Protein AF-A0A8S2FV88-F1 (afdb_monomer_lite)

Radius of gyration: 25.7 Å; chains: 1; bounding box: 68×31×63 Å

Structure (mmCIF, N/CA/C/O backbone):
data_AF-A0A8S2FV88-F1
#
_entry.id   AF-A0A8S2FV88-F1
#
loop_
_atom_site.group_PDB
_atom_site.id
_atom_site.type_symbol
_atom_site.label_atom_id
_atom_site.label_alt_id
_atom_site.label_comp_id
_atom_site.label_asym_id
_atom_site.label_entity_id
_atom_site.label_seq_id
_atom_site.pdbx_PDB_ins_code
_atom_site.Cartn_x
_atom_site.Cartn_y
_atom_site.Cartn_z
_atom_site.occupancy
_atom_site.B_iso_or_equiv
_atom_site.auth_seq_id
_atom_site.auth_comp_id
_atom_site.auth_asym_id
_atom_site.auth_atom_id
_atom_site.pdbx_PDB_model_num
ATOM 1 N N . MET A 1 1 ? -24.817 3.480 25.390 1.00 84.50 1 MET A N 1
ATOM 2 C CA . MET A 1 1 ? -24.657 3.333 23.929 1.00 84.50 1 MET A CA 1
ATOM 3 C C . MET A 1 1 ? -23.250 3.784 23.583 1.00 84.50 1 MET A C 1
ATOM 5 O O . MET A 1 1 ? -22.798 4.742 24.200 1.00 84.50 1 MET A O 1
ATOM 9 N N . CYS A 1 2 ? -22.556 3.103 22.676 1.00 92.62 2 CYS A N 1
ATOM 10 C CA . CYS A 1 2 ? -21.300 3.594 22.101 1.00 92.62 2 CYS A CA 1
ATOM 11 C C . CYS A 1 2 ? -21.295 3.387 20.585 1.00 92.62 2 CYS A C 1
ATOM 13 O O . CYS A 1 2 ? -22.038 2.549 20.070 1.00 92.62 2 CYS A O 1
ATOM 15 N N . PHE A 1 3 ? -20.469 4.176 19.903 1.00 93.75 3 PHE A N 1
ATOM 16 C CA . PHE A 1 3 ? -20.265 4.118 18.463 1.00 93.75 3 PHE A CA 1
ATOM 17 C C . PHE A 1 3 ? -18.776 3.971 18.189 1.00 93.75 3 PHE A C 1
ATOM 19 O O . PHE A 1 3 ? -17.963 4.643 18.827 1.00 93.75 3 PHE A O 1
ATOM 26 N N . VAL A 1 4 ? -18.437 3.091 17.258 1.00 93.94 4 VAL A N 1
ATOM 27 C CA . VAL A 1 4 ? -17.065 2.863 16.811 1.00 93.94 4 VAL A CA 1
ATOM 28 C C . VAL A 1 4 ? -17.075 2.830 15.295 1.00 93.94 4 VAL A C 1
ATOM 30 O O . VAL A 1 4 ? -17.894 2.134 14.698 1.00 93.94 4 VAL A O 1
ATOM 33 N N . ASP A 1 5 ? -16.161 3.565 14.677 1.00 93.94 5 ASP A N 1
ATOM 34 C CA . ASP A 1 5 ? -15.933 3.454 13.244 1.00 93.94 5 ASP A CA 1
ATOM 35 C C . ASP A 1 5 ? -14.999 2.272 12.981 1.00 93.94 5 ASP A C 1
ATOM 37 O O . ASP A 1 5 ? -13.859 2.242 13.450 1.00 93.94 5 ASP A O 1
ATOM 41 N N . LEU A 1 6 ? -15.497 1.285 12.242 1.00 94.56 6 LEU A N 1
ATOM 42 C CA . LEU A 1 6 ? -14.707 0.168 11.753 1.00 94.56 6 LEU A CA 1
ATOM 43 C C . LEU A 1 6 ? -14.165 0.522 10.370 1.00 94.56 6 LEU A C 1
ATOM 45 O O . LEU A 1 6 ? -14.936 0.822 9.456 1.00 94.56 6 LEU A O 1
ATOM 49 N N . ALA A 1 7 ? -12.843 0.493 10.235 1.00 92.19 7 ALA A N 1
ATOM 50 C CA . ALA A 1 7 ? -12.142 0.772 8.991 1.00 92.19 7 ALA A CA 1
ATOM 51 C C . ALA A 1 7 ? -11.635 -0.519 8.353 1.00 92.19 7 ALA A C 1
ATOM 53 O O . ALA A 1 7 ? -11.036 -1.359 9.026 1.00 92.19 7 ALA A O 1
ATOM 54 N N . ASP A 1 8 ? -11.804 -0.634 7.043 1.00 90.06 8 ASP A N 1
ATOM 55 C CA . ASP A 1 8 ? -11.138 -1.638 6.226 1.00 90.06 8 ASP A CA 1
ATOM 56 C C . ASP A 1 8 ? -10.479 -0.986 5.001 1.00 90.06 8 ASP A C 1
ATOM 58 O O . ASP A 1 8 ? -10.329 0.235 4.909 1.00 90.06 8 ASP A O 1
ATOM 62 N N . PHE A 1 9 ? -10.038 -1.806 4.045 1.00 84.44 9 PHE A N 1
ATOM 63 C CA . PHE A 1 9 ? -9.470 -1.280 2.809 1.00 84.44 9 PHE A CA 1
ATOM 64 C C . PHE A 1 9 ? -10.494 -0.467 2.003 1.00 84.44 9 PHE A C 1
ATOM 66 O O . PHE A 1 9 ? -10.115 0.484 1.332 1.00 84.44 9 PHE A O 1
ATOM 73 N N . TYR A 1 10 ? -11.780 -0.796 2.022 1.00 86.81 10 TYR A N 1
ATOM 74 C CA . TYR A 1 10 ? -12.776 -0.168 1.154 1.00 86.81 10 TYR A CA 1
ATOM 75 C C . TYR A 1 10 ? -13.389 1.095 1.752 1.00 86.81 10 TYR A C 1
ATOM 77 O O . TYR A 1 10 ? -13.803 1.976 0.995 1.00 86.81 10 TYR A O 1
ATOM 85 N N . GLY A 1 11 ? -13.405 1.226 3.075 1.00 87.75 11 GLY A N 1
ATOM 86 C CA . GLY A 1 11 ? -13.838 2.444 3.732 1.00 87.75 11 GLY A CA 1
ATOM 87 C C . GLY A 1 11 ? -14.124 2.266 5.214 1.00 87.75 11 GLY A C 1
ATOM 88 O O . GLY A 1 11 ? -13.507 1.464 5.906 1.00 87.75 11 GLY A O 1
ATOM 89 N N . LEU A 1 12 ? -15.057 3.082 5.696 1.00 92.62 12 LEU A N 1
ATOM 90 C CA . LEU A 1 12 ? -15.486 3.122 7.089 1.00 92.62 12 LEU A CA 1
ATOM 91 C C . LEU A 1 12 ? -16.943 2.688 7.184 1.00 92.62 12 LEU A C 1
ATOM 93 O O . LEU A 1 12 ? -17.751 3.057 6.328 1.00 92.62 12 LEU A O 1
ATOM 97 N N . VAL A 1 13 ? -17.301 1.974 8.243 1.00 95.25 13 VAL A N 1
ATOM 98 C CA . VAL A 1 13 ? -18.688 1.696 8.627 1.00 95.25 13 VAL A CA 1
ATOM 99 C C . VAL A 1 13 ? -18.858 1.947 10.120 1.00 95.25 13 VAL A C 1
ATOM 101 O O . VAL A 1 13 ? -17.991 1.592 10.915 1.00 95.25 13 VAL A O 1
ATOM 104 N N . GLN A 1 14 ? -19.974 2.561 10.513 1.00 95.81 14 GLN A N 1
ATOM 105 C CA . GLN A 1 14 ? -20.275 2.731 11.932 1.00 95.81 14 GLN A CA 1
ATOM 106 C C . GLN A 1 14 ? -20.806 1.422 12.514 1.00 95.81 14 GLN A C 1
ATO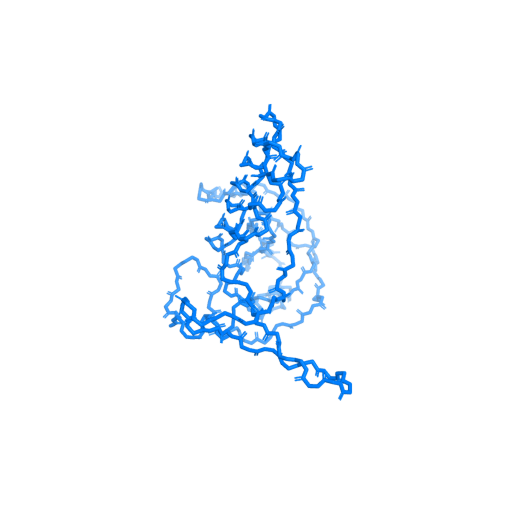M 108 O O . GLN A 1 14 ? -21.748 0.827 11.986 1.00 95.81 14 GLN A O 1
ATOM 113 N N . VAL A 1 15 ? -20.250 1.040 13.656 1.00 96.50 15 VAL A N 1
ATOM 114 C CA . VAL A 1 15 ? -20.746 -0.018 14.529 1.00 96.50 15 VAL A CA 1
ATOM 115 C C . VAL A 1 15 ? -21.365 0.632 15.766 1.00 96.50 15 VAL A C 1
ATOM 117 O O . VAL A 1 15 ? -20.714 1.407 16.468 1.00 96.50 15 VAL A O 1
ATOM 120 N N . ALA A 1 16 ? -22.632 0.329 16.031 1.00 95.50 16 ALA A N 1
ATOM 121 C CA . ALA A 1 16 ? -23.396 0.844 17.157 1.00 95.50 16 ALA A CA 1
ATOM 122 C C . ALA A 1 16 ? -23.645 -0.263 18.188 1.00 95.50 16 ALA A C 1
ATOM 124 O O . ALA A 1 16 ? -24.120 -1.348 17.856 1.00 95.50 16 ALA A O 1
ATOM 125 N N . VAL A 1 17 ? -23.383 0.029 19.463 1.00 94.19 17 VAL A N 1
ATOM 126 C CA . VAL A 1 17 ? -23.711 -0.870 20.578 1.00 94.19 17 VAL A CA 1
ATOM 127 C C . VAL A 1 17 ? -24.846 -0.271 21.399 1.00 94.19 17 VAL A C 1
ATOM 129 O O . VAL A 1 17 ? -24.690 0.778 22.041 1.00 94.19 17 VAL A O 1
ATOM 132 N N . VAL A 1 18 ? -25.996 -0.944 21.401 1.00 90.44 18 VAL A N 1
ATOM 133 C CA . VAL A 1 18 ? -27.255 -0.444 21.974 1.00 90.44 18 VAL A CA 1
ATOM 134 C C . VAL A 1 18 ? -27.734 -1.378 23.083 1.00 90.44 18 VAL A C 1
ATOM 136 O O . VAL A 1 18 ? -27.712 -2.589 22.925 1.00 90.44 18 VAL A O 1
ATOM 139 N N . ASN A 1 19 ? -28.165 -0.818 24.218 1.00 88.44 19 ASN A N 1
ATOM 140 C CA . ASN A 1 19 ? -28.787 -1.550 25.335 1.00 88.44 19 ASN A CA 1
ATOM 141 C C . ASN A 1 19 ? -27.990 -2.741 25.916 1.00 88.44 19 ASN A C 1
ATOM 143 O O . ASN A 1 19 ? -28.567 -3.591 26.584 1.00 88.44 19 ASN A O 1
ATOM 147 N N . GLN A 1 20 ? -26.665 -2.779 25.734 1.00 90.56 20 GLN A N 1
ATOM 148 C CA . GLN A 1 20 ? -25.786 -3.815 26.292 1.00 90.56 20 GLN A CA 1
ATOM 149 C C . GLN A 1 20 ? -24.613 -3.190 27.072 1.00 90.56 20 GLN A C 1
ATOM 151 O O . GLN A 1 20 ? -23.556 -2.933 26.493 1.00 90.56 20 GLN A O 1
ATOM 156 N N . PRO A 1 21 ? -24.764 -2.910 28.382 1.00 91.38 21 PRO A N 1
ATOM 157 C CA . PRO A 1 21 ? -23.764 -2.175 29.167 1.00 91.38 21 PRO A CA 1
ATOM 158 C C . PRO A 1 21 ? -22.377 -2.833 29.188 1.00 91.38 21 PRO A C 1
ATOM 160 O O . PRO A 1 21 ? -21.362 -2.143 29.097 1.00 91.38 21 PRO A O 1
ATOM 163 N N . GLU A 1 22 ? -22.321 -4.165 29.267 1.00 91.69 22 GLU A N 1
ATOM 164 C CA . GLU A 1 22 ? -21.053 -4.899 29.259 1.00 91.69 22 GLU A CA 1
ATOM 165 C C . GLU A 1 22 ? -20.335 -4.809 27.913 1.00 91.69 22 GLU A C 1
ATOM 167 O O . GLU A 1 22 ? -19.124 -4.581 27.873 1.00 91.69 22 GLU A O 1
ATOM 172 N N . LEU A 1 23 ? -21.078 -4.952 26.811 1.00 92.00 23 LEU A N 1
ATOM 173 C CA . LEU A 1 23 ? -20.523 -4.875 25.464 1.00 92.00 23 LEU A CA 1
ATOM 174 C C . LEU A 1 23 ? -20.046 -3.450 25.158 1.00 92.00 23 LEU A C 1
ATOM 176 O O . LEU A 1 23 ? -18.953 -3.273 24.628 1.00 92.00 23 LEU A O 1
ATOM 180 N N . VAL A 1 24 ? -20.806 -2.436 25.595 1.00 93.81 24 VAL A N 1
ATOM 181 C CA . VAL A 1 24 ? -20.404 -1.021 25.527 1.00 93.81 24 VAL A CA 1
ATOM 182 C C . VAL A 1 24 ? -19.068 -0.807 26.232 1.00 93.81 24 VAL A C 1
ATOM 184 O O . VAL A 1 24 ? -18.186 -0.155 25.676 1.00 93.81 24 VAL A O 1
ATOM 187 N N . LYS A 1 25 ? -18.900 -1.371 27.436 1.00 92.50 25 LYS A N 1
ATOM 188 C CA . LYS A 1 25 ? -17.659 -1.237 28.202 1.00 92.50 25 LYS A CA 1
ATOM 189 C C . LYS A 1 25 ? -16.489 -1.935 27.510 1.00 92.50 25 LYS A C 1
ATOM 191 O O . LYS A 1 25 ? -15.441 -1.319 27.392 1.00 92.50 25 LYS A O 1
ATOM 196 N N . LYS A 1 26 ? -16.659 -3.181 27.051 1.00 92.94 26 LYS A N 1
ATOM 197 C CA . LYS A 1 26 ? -15.581 -3.974 26.430 1.00 92.94 26 LYS A CA 1
ATOM 198 C C . LYS A 1 26 ? -15.164 -3.438 25.059 1.00 92.94 26 LYS A C 1
ATOM 200 O O . LYS A 1 26 ? -13.974 -3.300 24.802 1.00 92.94 26 LYS A O 1
ATOM 205 N N . PHE A 1 27 ? -16.129 -3.147 24.188 1.00 93.38 27 PHE A N 1
ATOM 206 C CA . PHE A 1 27 ? -15.867 -2.696 22.821 1.00 93.38 27 PHE A CA 1
ATOM 207 C C . PHE A 1 27 ? -15.451 -1.221 22.780 1.00 93.38 27 PHE A C 1
ATOM 209 O O . PHE A 1 27 ? -14.498 -0.861 22.098 1.00 93.38 27 PHE A O 1
ATOM 216 N N . GLY A 1 28 ? -16.106 -0.369 23.577 1.00 91.06 28 GLY A N 1
ATOM 217 C CA . GLY A 1 28 ? -15.785 1.058 23.655 1.00 91.06 28 GLY A CA 1
ATOM 218 C C . GLY A 1 28 ? -14.450 1.371 24.338 1.00 91.06 28 GLY A C 1
ATOM 219 O O . GLY A 1 28 ? -13.936 2.471 24.167 1.00 91.06 28 GLY A O 1
ATOM 220 N N . SER A 1 29 ? -13.875 0.431 25.100 1.00 91.25 29 SER A N 1
ATOM 221 C CA . SER A 1 29 ? -12.551 0.593 25.716 1.00 91.25 29 SER A CA 1
ATOM 222 C C . SER A 1 29 ? -11.394 0.119 24.837 1.00 91.25 29 SER A C 1
ATOM 224 O O . SER A 1 29 ? -10.245 0.187 25.277 1.00 91.25 29 SER A O 1
ATOM 226 N N . LEU A 1 30 ? -11.665 -0.428 23.647 1.00 92.38 30 LEU A N 1
ATOM 227 C CA . LEU A 1 30 ? -10.602 -0.910 22.773 1.00 92.38 30 LEU A CA 1
ATOM 228 C C . LEU A 1 30 ? -9.725 0.264 22.310 1.00 92.38 30 LEU A C 1
ATOM 230 O O . LEU A 1 30 ? -10.254 1.302 21.901 1.00 92.38 30 LEU A O 1
ATOM 234 N N . PRO A 1 31 ? -8.388 0.121 22.339 1.00 91.94 31 PRO A N 1
ATOM 235 C CA . PRO A 1 31 ? -7.499 1.105 21.742 1.00 91.94 31 PRO A CA 1
ATOM 236 C C . PRO A 1 31 ? -7.822 1.314 20.259 1.00 91.94 31 PRO A C 1
ATOM 238 O O . PRO A 1 31 ? -8.214 0.375 19.557 1.00 91.94 31 PRO A O 1
ATOM 241 N N . ARG A 1 32 ? -7.593 2.534 19.760 1.00 90.81 32 ARG A N 1
ATOM 242 C CA . ARG A 1 32 ? -7.629 2.819 18.316 1.00 90.81 32 ARG A CA 1
ATOM 243 C C . ARG A 1 32 ? -6.707 1.855 17.562 1.00 90.81 32 ARG A C 1
ATOM 245 O O . ARG A 1 32 ? -5.686 1.433 18.100 1.00 90.81 32 ARG A O 1
ATOM 252 N N . GLU A 1 33 ? -7.070 1.535 16.321 1.00 92.19 33 GLU A N 1
ATOM 253 C CA . GLU A 1 33 ? -6.349 0.594 15.445 1.00 92.19 33 GLU A CA 1
ATOM 254 C C . GLU A 1 33 ? -6.328 -0.875 15.912 1.00 92.19 33 GLU A C 1
ATOM 256 O O . GLU A 1 33 ? -5.593 -1.688 15.348 1.00 92.19 33 GLU A O 1
ATOM 261 N N . THR A 1 34 ? -7.142 -1.248 16.907 1.00 95.06 34 THR A N 1
ATOM 262 C CA . THR A 1 34 ? -7.325 -2.656 17.298 1.00 95.06 34 THR A CA 1
ATOM 263 C C . THR A 1 34 ? -7.996 -3.440 16.173 1.00 95.06 34 THR A C 1
ATOM 265 O O . THR A 1 34 ? -9.041 -3.035 15.666 1.00 95.06 34 THR A O 1
ATOM 268 N N . LEU A 1 35 ? -7.416 -4.586 15.803 1.00 95.75 35 LEU A N 1
ATOM 269 C CA . LEU A 1 35 ? -7.987 -5.458 14.785 1.00 95.75 35 LEU A CA 1
ATOM 270 C C . LEU A 1 35 ? -9.101 -6.301 15.404 1.00 95.75 35 LEU A C 1
ATOM 272 O O . LEU A 1 35 ? -8.855 -7.138 16.280 1.00 95.75 35 LEU A O 1
ATOM 276 N N . VAL A 1 36 ? -10.319 -6.081 14.922 1.00 96.88 36 VAL A N 1
ATOM 277 C CA . VAL A 1 36 ? -11.528 -6.744 15.405 1.00 96.88 36 VAL A CA 1
ATOM 278 C C . VAL A 1 36 ? -12.285 -7.398 14.262 1.00 96.88 36 VAL A C 1
ATOM 280 O O . VAL A 1 36 ? -12.323 -6.886 13.146 1.00 96.88 36 VAL A O 1
ATOM 283 N N . GLU A 1 37 ? -12.924 -8.513 14.577 1.00 97.19 37 GLU A N 1
ATOM 284 C CA . GLU A 1 37 ? -13.992 -9.106 13.784 1.00 97.19 37 GLU A CA 1
ATOM 285 C C . GLU A 1 37 ? -15.317 -8.790 14.482 1.00 97.19 37 GLU A C 1
ATOM 287 O O . GLU A 1 37 ? -15.426 -8.956 15.699 1.00 97.19 37 GLU A O 1
ATOM 292 N N . VAL A 1 38 ? -16.312 -8.307 13.740 1.00 96.56 38 VAL A N 1
ATOM 293 C CA . VAL A 1 38 ? -17.622 -7.932 14.287 1.00 96.56 38 VAL A CA 1
ATOM 294 C C . VAL A 1 38 ? -18.724 -8.724 13.598 1.00 96.56 38 VAL A C 1
ATOM 296 O O . VAL A 1 38 ? -18.720 -8.862 12.378 1.00 96.56 38 VAL A O 1
ATOM 299 N N . ASN A 1 39 ? -19.693 -9.192 14.379 1.00 96.88 39 ASN A N 1
ATOM 300 C CA . ASN A 1 39 ? -20.926 -9.791 13.888 1.00 96.88 39 ASN A CA 1
ATOM 301 C C . ASN A 1 39 ? -22.107 -8.966 14.392 1.00 96.88 39 ASN A C 1
ATOM 303 O O . ASN A 1 39 ? -22.162 -8.586 15.565 1.00 96.88 39 ASN A O 1
ATOM 307 N N . GLY A 1 40 ? -23.049 -8.674 13.505 1.00 96.00 40 GLY A N 1
ATOM 308 C CA . GLY A 1 40 ? -24.180 -7.822 13.831 1.00 96.00 40 GLY A CA 1
ATOM 309 C C . GLY A 1 40 ? -25.179 -7.689 12.695 1.00 96.00 40 GLY A C 1
ATOM 310 O O . GLY A 1 40 ? -24.994 -8.231 11.603 1.00 96.00 40 GLY A O 1
ATOM 311 N N . ILE A 1 41 ? -26.228 -6.915 12.955 1.00 96.94 41 ILE A N 1
ATOM 312 C CA . ILE A 1 41 ? -27.325 -6.679 12.017 1.00 96.94 41 ILE A CA 1
ATOM 313 C C . ILE A 1 41 ? -27.133 -5.322 11.343 1.00 96.94 41 ILE A C 1
ATOM 315 O O . ILE A 1 41 ? -26.945 -4.303 12.007 1.00 96.94 41 ILE A O 1
ATOM 319 N N . VAL A 1 42 ? -27.224 -5.293 10.014 1.00 97.50 42 VAL A N 1
ATOM 320 C CA . VAL A 1 42 ? -27.217 -4.040 9.251 1.00 97.50 42 VAL A CA 1
ATOM 321 C C . VAL A 1 42 ? -28.569 -3.346 9.400 1.00 97.50 42 VAL A C 1
ATOM 323 O O . VAL A 1 42 ? -29.611 -3.927 9.099 1.00 97.50 42 VAL A O 1
ATOM 326 N N . GLN A 1 43 ? -28.553 -2.082 9.816 1.00 96.12 43 GLN A N 1
ATOM 327 C CA . GLN A 1 43 ? -29.744 -1.257 9.989 1.00 96.12 43 GLN A CA 1
ATOM 328 C C . GLN A 1 43 ? -29.558 0.116 9.334 1.00 96.12 43 GLN A C 1
ATOM 330 O O . GLN A 1 43 ? -28.445 0.617 9.186 1.00 96.12 43 GLN A O 1
ATOM 335 N N . LEU A 1 44 ? -30.664 0.746 8.936 1.00 96.25 44 LEU A N 1
ATOM 336 C CA . LEU A 1 44 ? -30.667 2.152 8.539 1.00 96.25 44 LEU A CA 1
ATOM 337 C C . LEU A 1 44 ? -30.368 3.056 9.737 1.00 96.25 44 LEU A C 1
ATOM 339 O O . LEU A 1 44 ? -30.969 2.912 10.803 1.00 96.25 44 LEU A O 1
ATOM 343 N N . ARG A 1 45 ? -29.494 4.040 9.527 1.00 93.62 45 ARG A N 1
ATOM 344 C CA . ARG A 1 45 ? -29.235 5.083 10.521 1.00 93.62 45 ARG A CA 1
ATOM 345 C C . ARG A 1 45 ? -30.448 5.989 10.668 1.00 93.62 45 ARG A C 1
ATOM 347 O O . ARG A 1 45 ? -31.112 6.312 9.685 1.00 93.62 45 ARG A O 1
ATOM 354 N N . LYS A 1 46 ? -30.682 6.458 11.896 1.00 89.81 46 LYS A N 1
ATOM 355 C CA . LYS A 1 46 ? -31.678 7.507 12.167 1.00 89.81 46 LYS A CA 1
ATOM 356 C C . LYS A 1 46 ? -31.300 8.822 11.486 1.00 89.81 46 LYS A C 1
ATOM 358 O O . LYS A 1 46 ? -32.144 9.418 10.831 1.00 89.81 46 LYS A O 1
ATOM 363 N N . ASP A 1 47 ? -30.023 9.194 11.583 1.00 92.06 47 ASP A N 1
ATOM 364 C CA . ASP A 1 47 ? -29.440 10.366 10.930 1.00 92.06 47 ASP A CA 1
ATOM 365 C C . ASP A 1 47 ? -28.344 9.923 9.947 1.00 92.06 47 ASP A C 1
ATOM 367 O O . ASP A 1 47 ? -27.235 9.565 10.362 1.00 92.06 47 ASP A O 1
ATOM 371 N N . PRO A 1 48 ? -28.637 9.885 8.634 1.00 93.75 48 PRO A N 1
ATOM 372 C CA . PRO A 1 48 ? -27.654 9.525 7.622 1.00 93.75 48 PRO A CA 1
ATOM 373 C C . PRO A 1 48 ? -26.476 10.505 7.578 1.00 93.75 48 PRO A C 1
ATOM 375 O O . PRO A 1 48 ? -26.662 11.720 7.586 1.00 93.75 48 PRO A O 1
ATOM 378 N N . ASN A 1 49 ? -25.257 9.983 7.438 1.00 92.94 49 ASN A N 1
ATOM 379 C CA . ASN A 1 49 ? -24.055 10.792 7.246 1.00 92.94 49 ASN A CA 1
ATOM 380 C C . ASN A 1 49 ? -23.694 10.885 5.746 1.00 92.94 49 ASN A C 1
ATOM 382 O O . ASN A 1 49 ? -23.139 9.930 5.205 1.00 92.94 49 ASN A O 1
ATOM 386 N N . PRO A 1 50 ? -23.931 12.016 5.059 1.00 92.94 50 PRO A N 1
ATOM 387 C CA . PRO A 1 50 ? -23.648 12.143 3.628 1.00 92.94 50 PRO A CA 1
ATOM 388 C C . PRO A 1 50 ? -22.149 12.144 3.283 1.00 92.94 50 PRO A C 1
ATOM 390 O O . PRO A 1 50 ? -21.803 11.975 2.118 1.00 92.94 50 PRO A O 1
ATOM 393 N N . SER A 1 51 ? -21.255 12.322 4.263 1.00 88.94 51 SER A N 1
ATOM 394 C CA . SER A 1 51 ? -19.801 12.307 4.035 1.00 88.94 51 SER A CA 1
ATOM 395 C C . SER A 1 51 ? -19.206 10.900 3.903 1.00 88.94 51 SER A C 1
ATOM 397 O O . SER A 1 51 ? -18.068 10.760 3.459 1.00 88.94 51 SER A O 1
ATOM 399 N N . LEU A 1 52 ? -19.963 9.858 4.264 1.00 89.25 52 LEU A N 1
ATOM 400 C CA . LEU A 1 52 ? -19.530 8.464 4.202 1.00 89.25 52 LEU A CA 1
ATOM 401 C C . LEU A 1 52 ? -20.328 7.705 3.145 1.00 89.25 52 LEU A C 1
ATOM 403 O O . LEU A 1 52 ? -21.554 7.793 3.100 1.00 89.25 52 LEU A O 1
ATOM 407 N N . ALA A 1 53 ? -19.649 6.871 2.355 1.00 90.62 53 ALA A N 1
ATOM 408 C CA . ALA A 1 53 ? -20.310 5.994 1.387 1.00 90.62 53 ALA A CA 1
ATOM 409 C C . ALA A 1 53 ? -21.301 5.026 2.065 1.00 90.62 53 ALA A C 1
ATOM 411 O O . ALA A 1 53 ? -22.403 4.802 1.569 1.00 90.62 53 ALA A O 1
ATOM 412 N N . SER A 1 54 ? -20.938 4.514 3.244 1.00 94.06 54 SER A N 1
ATOM 413 C CA . SER A 1 54 ? -21.782 3.675 4.105 1.00 94.06 54 SER A CA 1
ATOM 414 C C . SER A 1 54 ? -22.768 4.479 4.958 1.00 94.06 54 SER A C 1
ATOM 416 O O . SER A 1 54 ? -23.526 3.906 5.731 1.00 94.06 54 SER A O 1
ATOM 418 N N . GLY A 1 55 ? -22.797 5.808 4.848 1.00 94.19 55 GLY A N 1
ATOM 419 C CA . GLY A 1 55 ? -23.377 6.675 5.867 1.00 94.19 55 GLY A CA 1
ATOM 420 C C . GLY A 1 55 ? -24.891 6.584 6.058 1.00 94.19 55 GLY A C 1
ATOM 421 O O . GLY A 1 55 ? -25.393 7.147 7.027 1.00 94.19 55 GLY A O 1
ATOM 422 N N . LYS A 1 56 ? -25.609 5.865 5.188 1.00 96.56 56 LYS A N 1
ATOM 423 C CA . LYS A 1 56 ? -27.043 5.554 5.333 1.00 96.56 56 LYS A CA 1
ATOM 424 C C . LYS A 1 56 ? -27.318 4.375 6.271 1.00 96.56 56 LYS A C 1
ATOM 426 O O . LYS A 1 56 ? -28.445 4.234 6.739 1.00 96.56 56 LYS A O 1
ATOM 431 N N . VAL A 1 57 ? -26.321 3.532 6.521 1.00 96.62 57 VAL A N 1
ATOM 432 C CA . VAL A 1 57 ? -26.450 2.301 7.302 1.00 96.62 57 VAL A CA 1
ATOM 433 C C . VAL A 1 57 ? -25.429 2.257 8.433 1.00 96.62 57 VAL A C 1
ATOM 435 O O . VAL A 1 57 ? -24.417 2.956 8.418 1.00 96.62 57 VAL A O 1
ATOM 438 N N . GLU A 1 58 ? -25.718 1.441 9.431 1.00 96.38 58 GLU A N 1
ATOM 439 C CA . GLU A 1 58 ? -24.822 1.094 10.527 1.00 96.38 58 GLU A CA 1
ATOM 440 C C . GLU A 1 58 ? -24.993 -0.384 10.882 1.00 96.38 58 GLU A C 1
ATOM 442 O O . GLU A 1 58 ? -25.977 -1.017 10.491 1.00 96.38 58 GLU A O 1
ATOM 447 N N . ILE A 1 59 ? -24.027 -0.938 11.607 1.00 96.81 59 ILE A N 1
ATOM 448 C CA . ILE A 1 59 ? -24.088 -2.306 12.122 1.00 96.81 59 ILE A CA 1
ATOM 449 C C . ILE A 1 59 ? -24.440 -2.231 13.604 1.00 96.81 59 ILE A C 1
ATOM 451 O O . ILE A 1 59 ? -23.678 -1.667 14.388 1.00 96.81 59 ILE A O 1
ATOM 455 N N . VAL A 1 60 ? -25.569 -2.809 14.004 1.00 96.44 60 VAL A N 1
ATOM 456 C CA . VAL A 1 60 ? -25.885 -3.030 15.419 1.00 96.44 60 VAL A CA 1
ATOM 457 C C . VAL A 1 60 ? -25.123 -4.267 15.876 1.00 96.44 60 VAL A C 1
ATOM 459 O O . VAL A 1 60 ? -25.321 -5.349 15.330 1.00 96.44 60 VAL A O 1
ATOM 462 N N . LEU A 1 61 ? -24.213 -4.089 16.832 1.00 96.88 61 LEU A N 1
ATOM 463 C CA . LEU A 1 61 ? -23.280 -5.133 17.248 1.00 96.88 61 LEU A CA 1
ATOM 464 C C . LEU A 1 61 ? -23.980 -6.223 18.071 1.00 96.88 61 LEU A C 1
ATOM 466 O O . LEU A 1 61 ? -24.532 -5.924 19.131 1.00 96.88 61 LEU A O 1
ATOM 470 N N . ASP A 1 62 ? -23.868 -7.477 17.626 1.00 94.75 62 ASP A N 1
ATOM 471 C CA . ASP A 1 62 ? -24.309 -8.653 18.385 1.00 94.75 62 ASP A CA 1
ATOM 472 C C . ASP A 1 62 ? -23.151 -9.224 19.211 1.00 94.75 62 ASP A C 1
ATOM 474 O O . ASP A 1 62 ? -23.266 -9.435 20.418 1.00 94.75 62 ASP A O 1
ATOM 478 N N . ASN A 1 63 ? -22.008 -9.463 18.561 1.00 94.75 63 ASN A N 1
ATOM 479 C CA . ASN A 1 63 ? -20.774 -9.907 19.202 1.00 94.75 63 ASN A CA 1
ATOM 480 C C . ASN A 1 63 ? -19.542 -9.451 18.408 1.00 94.75 63 ASN A C 1
ATOM 482 O O . ASN A 1 63 ? -19.637 -9.048 17.251 1.00 94.75 63 ASN A O 1
ATOM 486 N N . PHE A 1 64 ? -18.373 -9.512 19.041 1.00 96.62 64 PHE A N 1
ATOM 487 C CA . PHE A 1 64 ? -17.100 -9.225 18.389 1.00 96.62 64 PHE A CA 1
ATOM 488 C C . PHE A 1 64 ? -15.994 -10.121 18.942 1.00 96.62 64 PHE A C 1
ATOM 490 O O . PHE A 1 64 ? -16.056 -10.564 20.091 1.00 96.62 64 PHE A O 1
ATOM 497 N N . THR A 1 65 ? -14.955 -10.316 18.139 1.00 97.12 65 THR A N 1
ATOM 498 C CA . THR A 1 65 ? -13.717 -10.989 18.530 1.00 97.12 65 THR A CA 1
ATOM 499 C C . THR A 1 65 ? -12.543 -10.049 18.303 1.00 97.12 65 THR A C 1
ATOM 501 O O . THR A 1 65 ? -12.430 -9.415 17.255 1.00 97.12 65 THR A O 1
ATOM 504 N N . VAL A 1 66 ? -11.648 -9.946 19.286 1.00 96.94 66 VAL A N 1
ATOM 505 C CA . VAL A 1 66 ? -10.376 -9.236 19.108 1.00 96.94 66 VAL A CA 1
ATOM 506 C C . VAL A 1 66 ? -9.395 -10.198 18.454 1.00 96.94 66 VAL A C 1
ATOM 508 O O . VAL A 1 66 ? -8.963 -11.159 19.084 1.00 96.94 66 VAL A O 1
ATOM 511 N N . VAL A 1 67 ? -9.048 -9.932 17.196 1.00 97.19 67 VAL A N 1
ATOM 512 C CA . VAL A 1 67 ? -8.078 -10.738 16.440 1.00 97.19 67 VAL A CA 1
ATOM 513 C C . VAL A 1 67 ? -6.658 -10.367 16.859 1.00 97.19 67 VAL A C 1
ATOM 515 O O . VAL A 1 67 ? -5.811 -11.232 17.055 1.00 97.19 67 VAL A O 1
ATOM 518 N N . SER A 1 68 ? -6.399 -9.068 17.029 1.00 95.88 68 SER A N 1
ATOM 519 C CA . SER A 1 68 ? -5.127 -8.566 17.544 1.00 95.88 68 SER A CA 1
ATOM 520 C C . SER A 1 68 ? -5.338 -7.262 18.298 1.00 95.88 68 SER A C 1
ATOM 522 O O . SER A 1 68 ? -5.838 -6.284 17.740 1.00 95.88 68 SER A O 1
ATOM 524 N N . ALA A 1 69 ? -4.898 -7.230 19.555 1.00 92.88 69 ALA A N 1
ATOM 525 C CA . ALA A 1 69 ? -4.868 -6.006 20.344 1.00 92.88 69 ALA A CA 1
ATOM 526 C C . ALA A 1 69 ? -3.863 -5.009 19.746 1.00 92.88 69 ALA A C 1
ATOM 528 O O . ALA A 1 69 ? -2.771 -5.404 19.330 1.00 92.88 69 ALA A O 1
ATOM 529 N N . SER A 1 70 ? -4.220 -3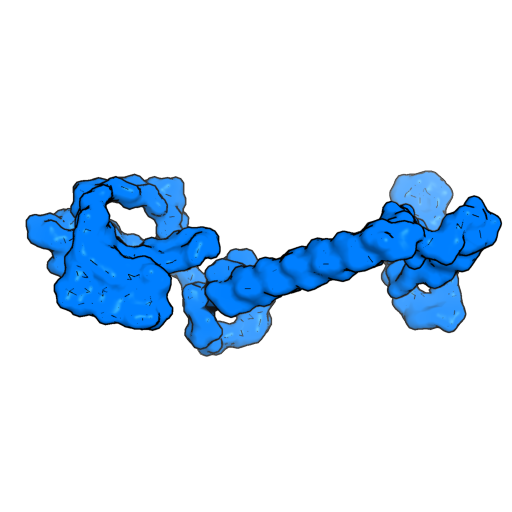.723 19.716 1.00 91.25 70 SER A N 1
ATOM 530 C CA . SER A 1 70 ? -3.289 -2.659 19.335 1.00 91.25 70 SER A CA 1
ATOM 531 C C . SER A 1 70 ? -2.710 -1.978 20.570 1.00 91.25 70 SER A C 1
ATOM 533 O O . SER A 1 70 ? -3.418 -1.710 21.542 1.00 91.25 70 SER A O 1
ATOM 535 N N . ALA A 1 71 ? -1.421 -1.645 20.510 1.00 89.38 71 ALA A N 1
ATOM 536 C CA . ALA A 1 71 ? -0.847 -0.644 21.398 1.00 89.38 71 ALA A CA 1
ATOM 537 C C . ALA A 1 71 ? -1.399 0.750 21.047 1.00 89.38 71 ALA A C 1
ATOM 539 O O . ALA A 1 71 ? -2.027 0.947 20.001 1.00 89.38 71 ALA A O 1
ATOM 540 N N . LEU A 1 72 ? -1.147 1.733 21.912 1.00 87.56 72 LEU A N 1
ATOM 541 C CA . LEU A 1 72 ? -1.500 3.118 21.620 1.00 87.56 72 LEU A CA 1
ATOM 542 C C . LEU A 1 72 ? -0.771 3.575 20.348 1.00 87.56 72 LEU A C 1
ATOM 544 O O . LEU A 1 72 ? 0.457 3.509 20.271 1.00 87.56 72 LEU A O 1
ATOM 548 N N . SER A 1 73 ? -1.536 4.001 19.343 1.00 86.31 73 SER A N 1
ATOM 549 C CA . SER A 1 73 ? -0.967 4.389 18.055 1.00 86.31 73 SER A CA 1
ATOM 550 C C . SER A 1 73 ? -0.116 5.663 18.196 1.00 86.31 73 SER A C 1
ATOM 552 O O . SER A 1 73 ? -0.603 6.645 18.759 1.00 86.31 73 SER A O 1
ATOM 554 N N . PRO A 1 74 ? 1.123 5.691 17.666 1.00 88.56 74 PRO A N 1
ATOM 555 C CA . PRO A 1 74 ? 2.000 6.865 17.715 1.00 88.56 74 PRO A CA 1
ATOM 556 C C . PRO A 1 74 ? 1.545 8.001 16.787 1.00 88.56 74 PRO A C 1
ATOM 558 O O . PRO A 1 74 ? 2.033 9.121 16.906 1.00 88.56 74 PRO A O 1
ATOM 561 N N . ILE A 1 75 ? 0.638 7.716 15.848 1.00 91.19 75 ILE A N 1
ATOM 562 C CA . ILE A 1 75 ? 0.023 8.698 14.949 1.00 91.19 75 ILE A CA 1
ATOM 563 C C . ILE A 1 75 ? -1.482 8.445 14.842 1.00 91.19 75 ILE A C 1
ATOM 565 O O . ILE A 1 75 ? -1.947 7.314 14.998 1.00 91.19 75 ILE A O 1
ATOM 569 N N . VAL A 1 76 ? -2.252 9.482 14.527 1.00 90.00 76 VAL A N 1
ATOM 570 C CA . VAL A 1 76 ? -3.683 9.348 14.238 1.00 90.00 76 VAL A CA 1
ATOM 571 C C . VAL A 1 76 ? -3.877 8.965 12.767 1.00 90.00 76 VAL A C 1
ATOM 573 O O . VAL A 1 76 ? -3.356 9.630 11.871 1.00 90.00 76 VAL A O 1
ATOM 576 N N . VAL A 1 77 ? -4.632 7.894 12.502 1.00 90.31 77 VAL A N 1
ATOM 577 C CA . VAL A 1 77 ? -4.904 7.393 11.142 1.00 90.31 77 VAL A CA 1
ATOM 578 C C . VAL A 1 77 ? -6.101 8.131 10.533 1.00 90.31 77 VAL A C 1
ATOM 580 O O . VAL A 1 77 ? -7.156 7.574 10.258 1.00 90.31 77 VAL A O 1
ATOM 583 N N . GLU A 1 78 ? -5.935 9.431 10.318 1.00 89.81 78 GLU A N 1
ATOM 584 C CA . GLU A 1 78 ? -6.945 10.299 9.709 1.00 89.81 78 GLU A CA 1
ATOM 585 C C . GLU A 1 78 ? -6.292 11.205 8.656 1.00 89.81 78 GLU A C 1
ATOM 587 O O . GLU A 1 78 ? -5.085 11.451 8.679 1.00 89.81 78 GLU A O 1
ATOM 592 N N . ASN A 1 79 ? -7.072 11.716 7.697 1.00 86.44 79 ASN A N 1
ATOM 593 C CA . ASN A 1 79 ? -6.527 12.553 6.617 1.00 86.44 79 ASN A CA 1
ATOM 594 C C . ASN A 1 79 ? -5.862 13.834 7.135 1.00 86.44 79 ASN A C 1
ATOM 596 O O . ASN A 1 79 ? -4.802 14.224 6.646 1.00 86.44 79 ASN A O 1
ATOM 600 N N . LYS A 1 80 ? -6.485 14.478 8.125 1.00 87.81 80 LYS A N 1
ATOM 601 C CA . LYS A 1 80 ? -5.902 15.612 8.837 1.00 87.81 80 LYS A CA 1
ATOM 602 C C . LYS A 1 80 ? -5.182 15.058 10.060 1.00 87.81 80 LYS A C 1
ATOM 604 O O . LYS A 1 80 ? -5.821 14.508 10.945 1.00 87.81 80 LYS A O 1
ATOM 609 N N . THR A 1 81 ? -3.863 15.190 10.080 1.00 87.75 81 THR A N 1
ATOM 610 C CA . THR A 1 81 ? -3.008 14.745 11.183 1.00 87.75 81 THR A CA 1
ATOM 611 C C . THR A 1 81 ? -2.041 15.865 11.537 1.00 87.75 81 THR A C 1
ATOM 613 O O . THR A 1 81 ? -1.517 16.536 10.650 1.00 87.75 81 THR A O 1
ATOM 616 N N . ASP A 1 82 ? -1.808 16.052 12.828 1.00 89.94 82 ASP A N 1
ATOM 617 C CA . ASP A 1 82 ? -0.810 16.953 13.409 1.00 89.94 82 ASP A CA 1
ATOM 618 C C . ASP A 1 82 ? 0.576 16.292 13.539 1.00 89.94 82 ASP A C 1
ATOM 620 O O . ASP A 1 82 ? 1.578 16.978 13.731 1.00 89.94 82 ASP A O 1
ATOM 624 N N . ALA A 1 83 ? 0.647 14.964 13.385 1.00 91.44 83 ALA A N 1
ATOM 625 C CA . ALA A 1 83 ? 1.899 14.213 13.387 1.00 91.44 83 ALA A CA 1
ATOM 626 C C . ALA A 1 83 ? 2.941 14.773 12.397 1.00 91.44 83 ALA A C 1
ATOM 628 O O . ALA A 1 83 ? 2.713 14.853 11.181 1.00 91.44 83 ALA A O 1
ATOM 629 N N . LEU A 1 84 ? 4.130 15.076 12.928 1.00 95.38 84 LEU A N 1
ATOM 630 C CA . LEU A 1 84 ? 5.290 15.521 12.157 1.00 95.38 84 LEU A CA 1
ATOM 631 C C . LEU A 1 84 ? 5.663 14.498 11.076 1.00 95.38 84 LEU A C 1
ATOM 633 O O . LEU A 1 84 ? 5.505 13.289 11.250 1.00 95.38 84 LEU A O 1
ATOM 637 N N . GLU A 1 85 ? 6.196 14.981 9.954 1.00 94.56 85 GLU A N 1
ATOM 638 C CA . GLU A 1 85 ? 6.596 14.124 8.834 1.00 94.56 85 GLU A CA 1
ATOM 639 C C . GLU A 1 85 ? 7.594 13.036 9.239 1.00 94.56 85 GLU A C 1
ATOM 641 O O . GLU A 1 85 ? 7.413 11.885 8.858 1.00 94.56 85 GLU A O 1
ATOM 646 N N . GLU A 1 86 ? 8.581 13.358 10.076 1.00 96.88 86 GLU A N 1
ATOM 647 C CA . GLU A 1 86 ? 9.558 12.379 10.562 1.00 96.88 86 GLU A CA 1
ATOM 648 C C . GLU A 1 86 ? 8.884 11.197 11.280 1.00 96.88 86 GLU A C 1
ATOM 650 O O . GLU A 1 86 ? 9.205 10.036 11.022 1.00 96.88 86 GLU A O 1
ATOM 655 N N . VAL A 1 87 ? 7.898 11.477 12.139 1.00 95.94 87 VAL A N 1
ATOM 656 C CA . VAL A 1 87 ? 7.146 10.445 12.868 1.00 95.94 87 VAL A CA 1
ATOM 657 C C . VAL A 1 87 ? 6.314 9.613 11.893 1.00 95.94 87 VAL A C 1
ATOM 659 O O . VAL A 1 87 ? 6.290 8.384 11.988 1.00 95.94 87 VAL A O 1
ATOM 662 N N . ARG A 1 88 ? 5.688 10.262 10.904 1.00 95.50 88 ARG A N 1
ATOM 663 C CA . ARG A 1 88 ? 4.927 9.579 9.848 1.00 95.50 88 ARG A CA 1
ATOM 664 C C . ARG A 1 88 ? 5.811 8.678 8.988 1.00 95.50 88 ARG A C 1
ATOM 666 O O . ARG A 1 88 ? 5.376 7.592 8.625 1.00 95.50 88 ARG A O 1
ATOM 673 N N . LEU A 1 89 ? 7.041 9.084 8.681 1.00 96.25 89 LEU A N 1
ATOM 674 C CA . LEU A 1 89 ? 7.996 8.265 7.929 1.00 96.25 89 LEU A CA 1
ATOM 675 C C . LEU A 1 89 ? 8.543 7.106 8.771 1.00 96.25 89 LEU A C 1
ATOM 677 O O . LEU A 1 89 ? 8.651 5.988 8.270 1.00 96.25 89 LEU A O 1
ATOM 681 N N . ARG A 1 90 ? 8.809 7.329 10.063 1.00 96.94 90 ARG A N 1
ATOM 682 C CA . ARG A 1 90 ? 9.218 6.269 10.997 1.00 96.94 90 ARG A CA 1
ATOM 683 C C . ARG A 1 90 ? 8.131 5.205 11.164 1.00 96.94 90 ARG A C 1
ATOM 685 O O . ARG A 1 90 ? 8.425 4.014 11.179 1.00 96.94 90 ARG A O 1
ATOM 692 N N . HIS A 1 91 ? 6.872 5.632 11.224 1.00 95.38 91 HIS A N 1
ATOM 693 C CA . HIS A 1 91 ? 5.700 4.762 11.328 1.00 95.38 91 HIS A CA 1
ATOM 694 C C . 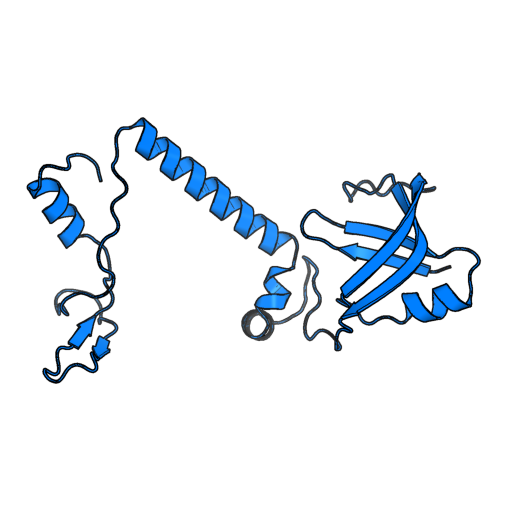HIS A 1 91 ? 4.927 4.676 10.010 1.00 95.38 91 HIS A C 1
ATOM 696 O O . HIS A 1 91 ? 3.693 4.650 9.997 1.00 95.38 91 HIS A O 1
ATOM 702 N N . ARG A 1 92 ? 5.644 4.606 8.879 1.00 95.56 92 ARG A N 1
ATOM 703 C CA . ARG A 1 92 ? 5.030 4.679 7.545 1.00 95.56 92 ARG A CA 1
ATOM 704 C C . ARG A 1 92 ? 3.967 3.611 7.308 1.00 95.56 92 ARG A C 1
ATOM 706 O O . ARG A 1 92 ? 2.991 3.879 6.622 1.00 95.56 92 ARG A O 1
ATOM 713 N N . TYR A 1 93 ? 4.106 2.436 7.912 1.00 93.81 93 TYR A N 1
ATOM 714 C CA . TYR A 1 93 ? 3.104 1.370 7.841 1.00 93.81 93 TYR A CA 1
ATOM 715 C C . TYR A 1 93 ? 1.734 1.777 8.420 1.00 93.81 93 TYR A C 1
ATOM 717 O O . TYR A 1 93 ? 0.713 1.321 7.910 1.00 93.81 93 TYR A O 1
ATOM 725 N N . LEU A 1 94 ? 1.689 2.653 9.433 1.00 93.00 94 LEU A N 1
ATOM 726 C CA . LEU A 1 94 ? 0.446 3.257 9.934 1.00 93.00 94 LEU A CA 1
ATOM 727 C C . LEU A 1 94 ? 0.023 4.437 9.067 1.00 93.00 94 LEU A C 1
ATOM 729 O O . LEU A 1 94 ? -1.151 4.577 8.745 1.00 93.00 94 LEU A O 1
ATOM 733 N N . ASP A 1 95 ? 0.977 5.265 8.641 1.00 94.44 95 ASP A N 1
ATOM 734 C CA . ASP A 1 95 ? 0.679 6.454 7.841 1.00 94.44 95 ASP A CA 1
ATOM 735 C C . ASP A 1 95 ? 0.027 6.091 6.499 1.00 94.44 95 ASP A C 1
ATOM 737 O O . ASP A 1 95 ? -0.864 6.793 6.021 1.00 94.44 95 ASP A O 1
ATOM 741 N N . LEU A 1 96 ? 0.427 4.952 5.925 1.00 94.12 96 LEU A N 1
ATOM 742 C CA . LEU A 1 96 ? -0.156 4.381 4.715 1.00 94.12 96 LEU A CA 1
ATOM 743 C C . LEU A 1 96 ? -1.609 3.928 4.891 1.00 94.12 96 LEU A C 1
ATOM 745 O O . LEU A 1 96 ? -2.290 3.776 3.884 1.00 94.12 96 LEU A O 1
ATOM 749 N N . ARG A 1 97 ? -2.112 3.724 6.115 1.00 92.50 97 ARG A N 1
ATOM 750 C CA . ARG A 1 97 ? -3.525 3.378 6.356 1.00 92.50 97 ARG A CA 1
ATOM 751 C C . ARG A 1 97 ? -4.467 4.570 6.193 1.00 92.50 97 ARG A C 1
ATOM 753 O O . ARG A 1 97 ? -5.666 4.371 6.034 1.00 92.50 97 ARG A O 1
ATOM 760 N N . ARG A 1 98 ? -3.949 5.804 6.200 1.00 91.75 98 ARG A N 1
ATOM 761 C CA . ARG A 1 98 ? -4.776 7.002 6.012 1.00 91.75 98 ARG A CA 1
ATOM 762 C C . ARG A 1 98 ? -5.468 6.970 4.641 1.00 91.75 98 ARG A C 1
ATOM 764 O O . ARG A 1 98 ? -4.795 6.657 3.652 1.00 91.75 98 ARG A O 1
ATOM 771 N N . PRO A 1 99 ? -6.747 7.381 4.537 1.00 89.88 99 PRO A N 1
ATOM 772 C CA . PRO A 1 99 ? -7.492 7.327 3.276 1.00 89.88 99 PRO A CA 1
ATOM 773 C C . PRO A 1 99 ? -6.775 8.020 2.106 1.00 89.88 99 PRO A C 1
ATOM 775 O O . PRO A 1 99 ? -6.581 7.424 1.056 1.00 89.88 99 PRO A O 1
ATOM 778 N N . SER A 1 100 ? -6.247 9.226 2.324 1.00 91.50 100 SER A N 1
ATOM 779 C CA . SER A 1 100 ? -5.475 9.986 1.326 1.00 91.50 100 SER A CA 1
ATOM 780 C C . SER A 1 100 ? -4.232 9.255 0.807 1.00 91.50 100 SER A C 1
ATOM 782 O O . SER A 1 100 ? -3.896 9.369 -0.372 1.00 91.50 100 SER A O 1
ATOM 784 N N . MET A 1 101 ? -3.547 8.485 1.657 1.00 93.56 101 MET A N 1
ATOM 785 C CA . MET A 1 101 ? -2.388 7.689 1.248 1.00 93.56 101 MET A CA 1
ATOM 786 C C . MET A 1 101 ? -2.813 6.462 0.437 1.00 93.56 101 MET A C 1
ATOM 788 O O . MET A 1 101 ? -2.184 6.156 -0.579 1.00 93.56 101 MET A O 1
ATOM 792 N N . GLN A 1 102 ? -3.893 5.793 0.847 1.00 93.06 102 GLN A N 1
ATOM 793 C CA . GLN A 1 102 ? -4.494 4.683 0.103 1.00 93.06 102 GLN A CA 1
ATOM 794 C C . GLN A 1 102 ? -4.972 5.132 -1.284 1.00 93.06 102 GLN A C 1
ATOM 796 O O . GLN A 1 102 ? -4.662 4.479 -2.283 1.00 93.06 102 GLN A O 1
ATOM 801 N N . ASP A 1 103 ? -5.646 6.279 -1.363 1.00 92.31 103 ASP A N 1
ATOM 802 C CA . ASP A 1 103 ? -6.111 6.871 -2.617 1.00 92.31 103 ASP A CA 1
ATOM 803 C C . ASP A 1 103 ? -4.939 7.202 -3.544 1.00 92.31 103 ASP A C 1
ATOM 805 O O . ASP A 1 103 ? -4.975 6.872 -4.730 1.00 92.31 103 ASP A O 1
ATOM 809 N N . MET A 1 104 ? -3.855 7.766 -3.002 1.00 95.31 104 MET A N 1
ATOM 810 C CA . MET A 1 104 ? -2.639 8.059 -3.764 1.00 95.31 104 MET A CA 1
ATOM 811 C C . MET A 1 104 ? -2.001 6.786 -4.342 1.00 95.31 104 MET A C 1
ATOM 813 O O . MET A 1 104 ? -1.593 6.766 -5.507 1.00 95.31 104 MET A O 1
ATOM 817 N N . LEU A 1 105 ? -1.929 5.703 -3.559 1.00 95.56 105 LEU A N 1
ATOM 818 C CA . LEU A 1 105 ? -1.392 4.420 -4.024 1.00 95.56 105 LEU A CA 1
ATOM 819 C C . LEU A 1 105 ? -2.269 3.793 -5.113 1.00 95.56 105 LEU A C 1
ATOM 821 O O . LEU A 1 105 ? -1.742 3.340 -6.132 1.00 95.56 105 LEU A O 1
ATOM 825 N N . ARG A 1 106 ? -3.597 3.815 -4.946 1.00 94.00 106 ARG A N 1
ATOM 826 C CA . ARG A 1 106 ? -4.542 3.336 -5.969 1.00 94.00 106 ARG A CA 1
ATOM 827 C C . ARG A 1 106 ? -4.441 4.150 -7.242 1.00 94.00 106 ARG A C 1
ATOM 829 O O . ARG A 1 106 ? -4.406 3.581 -8.332 1.00 94.00 106 ARG A O 1
ATOM 836 N N . PHE A 1 107 ? -4.363 5.470 -7.107 1.00 96.88 107 PHE A N 1
ATOM 837 C CA . PHE A 1 107 ? -4.204 6.371 -8.233 1.00 96.88 107 PHE A CA 1
ATOM 838 C C . PHE A 1 107 ? -2.911 6.066 -8.990 1.00 96.88 107 PHE A C 1
ATOM 840 O O . PHE A 1 107 ? -2.951 5.853 -10.200 1.00 96.88 107 PHE A O 1
ATOM 847 N N . ARG A 1 108 ? -1.780 5.929 -8.285 1.00 97.75 108 ARG A N 1
ATOM 848 C CA . ARG A 1 108 ? -0.501 5.526 -8.889 1.00 97.75 108 ARG A CA 1
ATOM 849 C C . ARG A 1 108 ? -0.615 4.187 -9.620 1.00 97.75 108 ARG A C 1
ATOM 851 O O . ARG A 1 108 ? -0.185 4.094 -10.767 1.00 97.75 108 ARG A O 1
ATOM 858 N N . ALA A 1 109 ? -1.198 3.167 -8.991 1.00 98.12 109 ALA A N 1
ATOM 859 C CA . ALA A 1 109 ? -1.358 1.844 -9.593 1.00 98.12 109 ALA A CA 1
ATOM 860 C C . ALA A 1 109 ? -2.219 1.889 -10.868 1.00 98.12 109 ALA A C 1
ATOM 862 O O . ALA A 1 109 ? -1.838 1.325 -11.896 1.00 98.12 109 ALA A O 1
ATOM 863 N N . LYS A 1 110 ? -3.343 2.616 -10.830 1.00 98.12 110 LYS A N 1
ATOM 864 C CA . LYS A 1 110 ? -4.228 2.804 -11.986 1.00 98.12 110 LYS A CA 1
ATOM 865 C C . LYS A 1 110 ? -3.523 3.551 -13.115 1.00 98.12 110 LYS A C 1
ATOM 867 O O . LYS A 1 110 ? -3.598 3.113 -14.258 1.00 98.12 110 LYS A O 1
ATOM 872 N N . THR A 1 111 ? -2.800 4.622 -12.800 1.00 98.50 111 THR A N 1
ATOM 873 C CA . THR A 1 111 ? -2.023 5.392 -13.779 1.00 98.50 111 THR A CA 1
ATOM 874 C C . THR A 1 111 ? -0.977 4.522 -14.470 1.00 98.50 111 THR A C 1
ATOM 876 O O . THR A 1 111 ? -0.924 4.498 -15.696 1.00 98.50 111 THR A O 1
ATOM 879 N N . LEU A 1 112 ? -0.202 3.735 -13.714 1.00 98.31 112 LEU A N 1
ATOM 880 C CA . LEU A 1 112 ? 0.774 2.804 -14.293 1.00 98.31 112 LEU A CA 1
ATOM 881 C C . LEU A 1 112 ? 0.104 1.744 -15.177 1.00 98.31 112 LEU A C 1
ATOM 883 O O . LEU A 1 112 ? 0.606 1.444 -16.256 1.00 98.31 112 LEU A O 1
ATOM 887 N N . SER A 1 113 ? -1.044 1.204 -14.758 1.00 98.50 113 SER A N 1
ATOM 888 C CA . SER A 1 113 ? -1.809 0.252 -15.570 1.00 98.50 113 SER A CA 1
ATOM 889 C C . SER A 1 113 ? -2.276 0.865 -16.894 1.00 98.50 113 SER A C 1
ATOM 891 O O . SER A 1 113 ? -2.172 0.220 -17.934 1.00 98.50 113 SER A O 1
ATOM 893 N N . VAL A 1 114 ? -2.751 2.115 -16.876 1.00 98.6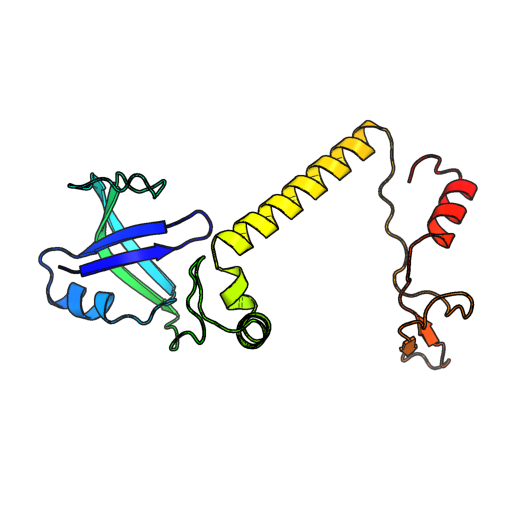2 114 VAL A N 1
ATOM 894 C CA . VAL A 1 114 ? -3.180 2.832 -18.086 1.00 98.62 114 VAL A CA 1
ATOM 895 C C . VAL A 1 114 ? -2.001 3.087 -19.024 1.00 98.62 114 VAL A C 1
ATOM 897 O O . VAL A 1 114 ? -2.125 2.827 -20.217 1.00 98.62 114 VAL A O 1
ATOM 900 N N . ILE A 1 115 ? -0.856 3.537 -18.498 1.00 98.50 115 ILE A N 1
ATOM 901 C CA . ILE A 1 115 ? 0.357 3.766 -19.297 1.00 98.50 115 ILE A CA 1
ATOM 902 C C . ILE A 1 115 ? 0.805 2.469 -19.977 1.00 98.50 115 ILE A C 1
ATOM 904 O O . ILE A 1 115 ? 1.026 2.469 -21.185 1.00 98.50 115 ILE A O 1
ATOM 908 N N . ARG A 1 116 ? 0.879 1.357 -19.233 1.00 98.25 116 ARG A N 1
ATOM 909 C CA . ARG A 1 116 ? 1.265 0.055 -19.800 1.00 98.25 116 ARG A CA 1
ATOM 910 C C . ARG A 1 116 ? 0.325 -0.387 -20.914 1.00 98.25 116 ARG A C 1
ATOM 912 O O . ARG A 1 116 ? 0.792 -0.662 -22.00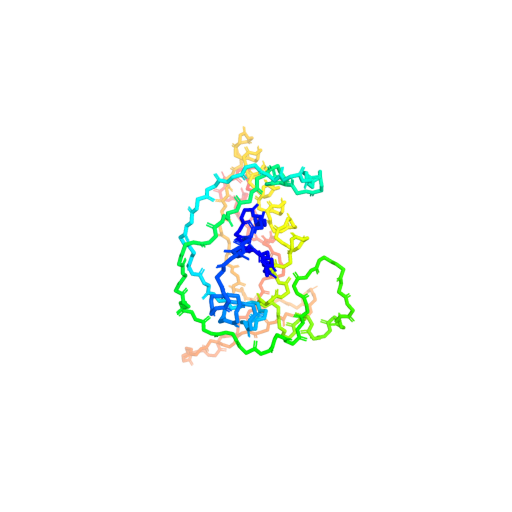9 1.00 98.25 116 ARG A O 1
ATOM 919 N N . LYS A 1 117 ? -0.993 -0.353 -20.682 1.00 98.44 117 LYS A N 1
ATOM 920 C CA . LYS A 1 117 ? -2.001 -0.702 -21.702 1.00 98.44 117 LYS A CA 1
ATOM 921 C C . LYS A 1 117 ? -1.912 0.182 -22.946 1.00 98.44 117 LYS A C 1
ATOM 923 O O . LYS A 1 117 ? -2.122 -0.278 -24.066 1.00 98.44 117 LYS A O 1
ATOM 928 N N . PHE A 1 118 ? -1.613 1.466 -22.763 1.00 98.62 118 PHE A N 1
ATOM 929 C CA . PHE A 1 118 ? -1.410 2.379 -23.879 1.00 98.62 118 PHE A CA 1
ATOM 930 C C . PHE A 1 118 ? -0.168 1.992 -24.692 1.00 98.62 118 PHE A C 1
ATOM 932 O O . PHE A 1 118 ? -0.256 1.880 -25.910 1.00 98.62 118 PHE A O 1
ATOM 939 N N . LEU A 1 119 ? 0.967 1.739 -24.042 1.00 98.50 119 LEU A N 1
ATOM 940 C CA . LEU A 1 119 ? 2.205 1.337 -24.715 1.00 98.50 119 LEU A CA 1
ATOM 941 C C . LEU A 1 119 ? 2.053 -0.024 -25.414 1.00 98.50 119 LEU A C 1
ATOM 943 O O . LEU A 1 119 ? 2.387 -0.146 -26.591 1.00 98.50 119 LEU A O 1
ATOM 947 N N . GLU A 1 120 ? 1.452 -1.002 -24.740 1.00 97.75 120 GLU A N 1
ATOM 948 C CA . GLU A 1 120 ? 1.144 -2.329 -25.281 1.00 97.75 120 GLU A CA 1
ATOM 949 C C . GLU A 1 120 ? 0.252 -2.243 -26.529 1.00 97.75 120 GLU A C 1
ATOM 951 O O . GLU A 1 120 ? 0.590 -2.799 -27.572 1.00 97.75 120 GLU A O 1
ATOM 956 N N . SER A 1 121 ? -0.836 -1.462 -26.484 1.00 98.25 121 SER A N 1
ATOM 957 C CA . SER A 1 121 ? -1.706 -1.262 -27.660 1.00 98.25 121 SER A CA 1
ATOM 958 C C . SER A 1 121 ? -1.017 -0.519 -28.813 1.00 98.25 121 SER A C 1
ATOM 960 O O . SER A 1 121 ? -1.463 -0.591 -29.956 1.00 98.25 121 SER A O 1
ATOM 962 N N . ASN A 1 122 ? 0.105 0.150 -28.535 1.00 98.06 122 ASN A N 1
ATOM 963 C CA . ASN A 1 122 ? 0.986 0.768 -29.521 1.00 98.06 122 ASN A CA 1
ATOM 964 C C . ASN A 1 122 ? 2.214 -0.103 -29.856 1.00 98.06 122 ASN A C 1
ATOM 966 O O . ASN A 1 122 ? 3.187 0.407 -30.419 1.00 98.06 122 ASN A O 1
ATOM 970 N N . ASN A 1 123 ? 2.165 -1.408 -29.574 1.00 97.25 123 ASN A N 1
ATOM 971 C CA . ASN A 1 123 ? 3.207 -2.391 -29.886 1.00 97.25 123 ASN A CA 1
ATOM 972 C C . ASN A 1 123 ? 4.577 -2.088 -29.250 1.00 97.25 123 ASN A C 1
ATOM 974 O O . ASN A 1 123 ? 5.610 -2.384 -29.851 1.00 97.25 123 ASN A O 1
ATOM 978 N N . PHE A 1 124 ? 4.605 -1.462 -28.071 1.00 98.38 124 PHE A N 1
ATOM 979 C CA . PHE A 1 124 ? 5.815 -1.410 -27.246 1.00 98.38 124 PHE A CA 1
ATOM 980 C C . PHE A 1 124 ? 5.983 -2.720 -26.477 1.00 98.38 124 PHE A C 1
ATOM 982 O O . PHE A 1 124 ? 5.010 -3.271 -25.963 1.00 98.38 124 PHE A O 1
ATOM 989 N N . LEU A 1 125 ? 7.224 -3.194 -26.383 1.00 97.31 125 LEU A N 1
ATOM 990 C CA . LEU A 1 125 ? 7.595 -4.378 -25.621 1.00 97.31 125 LEU A CA 1
ATOM 991 C C . LEU A 1 125 ? 8.164 -3.961 -24.257 1.00 97.31 125 LEU A C 1
ATOM 993 O O . LEU A 1 125 ? 9.232 -3.359 -24.197 1.00 97.31 125 LEU A O 1
ATOM 997 N N . GLU A 1 126 ? 7.485 -4.309 -23.162 1.00 96.75 126 GLU A N 1
ATOM 998 C CA . GLU A 1 126 ? 8.018 -4.112 -21.805 1.00 96.75 126 GLU A CA 1
ATOM 999 C C . GLU A 1 126 ? 9.162 -5.116 -21.566 1.00 96.75 126 GLU A C 1
ATOM 1001 O O . GLU A 1 126 ? 8.946 -6.327 -21.560 1.00 96.75 126 GLU A O 1
ATOM 1006 N N . VAL A 1 127 ? 10.393 -4.616 -21.410 1.00 96.12 127 VAL A N 1
ATOM 1007 C CA . VAL A 1 127 ? 11.595 -5.433 -21.161 1.00 96.12 127 VAL A CA 1
ATOM 1008 C C . VAL A 1 127 ? 12.239 -5.012 -19.843 1.00 96.12 127 VAL A C 1
ATOM 1010 O O . VAL A 1 127 ? 12.545 -3.846 -19.619 1.00 96.12 127 VAL A O 1
ATOM 1013 N N . GLU A 1 128 ? 12.495 -5.958 -18.949 1.00 96.44 128 GLU A N 1
ATOM 1014 C CA . GLU A 1 128 ? 13.240 -5.651 -17.730 1.00 96.44 128 GLU A CA 1
ATOM 1015 C C . GLU A 1 128 ? 14.742 -5.568 -18.025 1.00 96.44 128 GLU A C 1
ATOM 1017 O O . GLU A 1 128 ? 15.328 -6.463 -18.637 1.00 96.44 128 GLU A O 1
ATOM 1022 N N . THR A 1 129 ? 15.382 -4.484 -17.585 1.00 95.50 129 THR A N 1
ATOM 1023 C CA . THR A 1 129 ? 16.829 -4.283 -17.738 1.00 95.50 129 THR A CA 1
ATOM 1024 C C . THR A 1 129 ? 17.551 -4.457 -16.401 1.00 95.50 129 THR A C 1
ATOM 1026 O O . THR A 1 129 ? 16.988 -4.084 -15.368 1.00 95.50 129 THR A O 1
ATOM 1029 N N . PRO A 1 130 ? 18.809 -4.937 -16.386 1.00 94.12 130 PRO A N 1
ATOM 1030 C CA . PRO A 1 130 ? 19.573 -5.112 -15.153 1.00 94.12 130 PRO A CA 1
ATOM 1031 C C . PRO A 1 130 ? 19.672 -3.837 -14.303 1.00 94.12 130 PRO A C 1
ATOM 1033 O O . PRO A 1 130 ? 19.983 -2.759 -14.808 1.00 94.12 130 PRO A O 1
ATOM 1036 N N . ILE A 1 131 ? 19.455 -3.981 -12.992 1.00 93.44 131 ILE A N 1
ATOM 1037 C CA . ILE A 1 131 ? 19.614 -2.894 -12.010 1.00 93.44 131 ILE A CA 1
ATOM 1038 C C . ILE A 1 131 ? 21.085 -2.736 -11.598 1.00 93.44 131 ILE A C 1
ATOM 1040 O O . ILE A 1 131 ? 21.536 -1.618 -11.358 1.00 93.44 131 ILE A O 1
ATOM 1044 N N . LEU A 1 132 ? 21.833 -3.841 -11.526 1.00 91.62 132 LEU A N 1
ATOM 1045 C CA . LEU A 1 132 ? 23.265 -3.842 -11.232 1.00 91.62 132 LEU A CA 1
ATOM 1046 C C . LEU A 1 132 ? 24.057 -3.770 -12.536 1.00 91.62 132 LEU A C 1
ATOM 1048 O O . LEU A 1 132 ? 23.994 -4.680 -13.361 1.00 91.62 132 LEU A O 1
ATOM 1052 N N . VAL A 1 133 ? 24.805 -2.684 -12.709 1.00 89.69 133 VAL A N 1
ATOM 1053 C CA . VAL A 1 133 ? 25.578 -2.392 -13.920 1.00 89.69 133 VAL A CA 1
ATOM 1054 C C . VAL A 1 133 ? 27.040 -2.132 -13.591 1.00 89.69 133 VAL A C 1
ATOM 1056 O O . VAL A 1 133 ? 27.408 -1.911 -12.435 1.00 89.69 133 VAL A O 1
ATOM 1059 N N . ARG A 1 134 ? 27.893 -2.132 -14.619 1.00 86.56 134 ARG A N 1
ATOM 1060 C CA . ARG A 1 134 ? 29.280 -1.687 -14.464 1.00 86.56 134 ARG A CA 1
ATOM 1061 C C . ARG A 1 134 ? 29.297 -0.202 -14.054 1.00 86.56 134 ARG A C 1
ATOM 1063 O O . ARG A 1 134 ? 28.581 0.587 -14.674 1.00 86.56 134 ARG A O 1
ATOM 1070 N N . PRO A 1 135 ? 30.107 0.201 -13.059 1.00 83.81 135 PRO A N 1
ATOM 1071 C CA . PRO A 1 135 ? 30.229 1.601 -12.671 1.00 83.81 135 PRO A CA 1
ATOM 1072 C C . PRO A 1 135 ? 30.711 2.467 -13.843 1.00 83.81 135 PRO A C 1
ATOM 1074 O O . PRO A 1 135 ? 31.653 2.093 -14.542 1.00 83.81 135 PRO A O 1
ATOM 1077 N N . SER A 1 136 ? 30.087 3.630 -14.033 1.00 76.75 136 SER A N 1
ATOM 1078 C CA . SER A 1 136 ? 30.531 4.673 -14.967 1.00 76.75 136 SER A CA 1
ATOM 1079 C C . SER A 1 136 ? 30.843 5.958 -14.197 1.00 76.75 136 SER A C 1
ATOM 1081 O O . SER A 1 136 ? 30.222 6.225 -13.168 1.00 76.75 136 SER A O 1
ATOM 1083 N N . ILE A 1 137 ? 31.813 6.733 -14.690 1.00 69.56 137 ILE A N 1
ATOM 1084 C CA . ILE A 1 137 ? 32.311 7.974 -14.066 1.00 69.56 137 ILE A CA 1
ATOM 1085 C C . ILE A 1 137 ? 31.723 9.223 -14.754 1.00 69.56 137 ILE A C 1
ATOM 1087 O O . ILE A 1 137 ? 31.808 10.319 -14.218 1.00 69.56 137 ILE A O 1
ATOM 1091 N N . GLU A 1 138 ? 31.085 9.081 -15.921 1.00 68.75 138 GLU A N 1
ATOM 1092 C CA . GLU A 1 138 ? 30.605 10.227 -16.719 1.00 68.75 138 GLU A CA 1
ATOM 1093 C C . GLU A 1 138 ? 29.342 10.908 -16.160 1.00 68.75 138 GLU A C 1
ATOM 1095 O O . GLU A 1 138 ? 28.980 11.995 -16.605 1.00 68.75 138 GLU A O 1
ATOM 1100 N N . GLY A 1 139 ? 28.659 10.281 -15.199 1.00 71.19 139 GLY A N 1
ATOM 1101 C CA . GLY A 1 139 ? 27.393 10.759 -14.642 1.00 71.19 139 GLY A CA 1
ATOM 1102 C C . GLY A 1 139 ? 27.483 11.222 -13.188 1.00 71.19 139 GLY A C 1
ATOM 1103 O O . GLY A 1 139 ? 28.549 11.523 -12.655 1.00 71.19 139 GLY A O 1
ATOM 1104 N N . ALA A 1 140 ? 26.328 11.251 -12.515 1.00 79.38 140 ALA A N 1
ATOM 1105 C CA . ALA A 1 140 ? 26.281 11.474 -11.071 1.00 79.38 140 ALA A CA 1
ATOM 1106 C C . ALA A 1 140 ? 27.024 10.352 -10.320 1.00 79.38 140 ALA A C 1
ATOM 1108 O O . ALA A 1 140 ? 27.235 9.266 -10.864 1.00 79.38 140 ALA A O 1
ATOM 1109 N N . ALA A 1 141 ? 27.390 10.586 -9.059 1.00 83.31 141 ALA A N 1
ATOM 1110 C CA . ALA A 1 141 ? 28.068 9.573 -8.253 1.00 83.31 141 ALA A CA 1
ATOM 1111 C C . ALA A 1 141 ? 27.215 8.284 -8.159 1.00 83.31 141 ALA A C 1
ATOM 1113 O O . ALA A 1 141 ? 26.061 8.351 -7.721 1.00 83.31 141 ALA A O 1
ATOM 1114 N N . PRO A 1 142 ? 27.734 7.116 -8.583 1.00 83.94 142 PRO A N 1
ATOM 1115 C CA . PRO A 1 142 ? 26.979 5.872 -8.528 1.00 83.94 142 PRO A CA 1
ATOM 1116 C C . PRO A 1 142 ? 26.897 5.327 -7.097 1.00 83.94 142 PRO A C 1
ATOM 1118 O O . PRO A 1 142 ? 27.868 5.376 -6.342 1.00 83.94 142 PRO A O 1
ATOM 1121 N N . TYR A 1 143 ? 25.762 4.717 -6.751 1.00 89.19 143 TYR A N 1
ATOM 1122 C CA . TYR A 1 143 ? 25.666 3.865 -5.565 1.00 89.19 143 TYR A CA 1
ATOM 1123 C C . TYR A 1 143 ? 26.358 2.536 -5.852 1.00 89.19 143 TYR A C 1
ATOM 1125 O O . TYR A 1 143 ? 25.876 1.762 -6.681 1.00 89.19 143 TYR A O 1
ATOM 1133 N N . LEU A 1 144 ? 27.489 2.295 -5.189 1.00 89.75 144 LEU A N 1
ATOM 1134 C CA . LEU A 1 144 ? 28.286 1.086 -5.368 1.00 89.75 144 LEU A CA 1
ATOM 1135 C C . LEU A 1 144 ? 27.723 -0.079 -4.550 1.00 89.75 144 LEU A C 1
ATOM 1137 O O . LEU A 1 144 ? 27.333 0.087 -3.396 1.00 89.75 144 LEU A O 1
ATOM 1141 N N . VAL A 1 145 ? 27.727 -1.261 -5.158 1.00 89.00 145 VAL A N 1
ATOM 1142 C CA . VAL A 1 145 ? 27.334 -2.533 -4.550 1.00 89.00 145 VAL A CA 1
ATOM 1143 C C . VAL A 1 145 ? 28.518 -3.488 -4.671 1.00 89.00 145 VAL A C 1
ATOM 1145 O O . VAL A 1 145 ? 29.007 -3.746 -5.772 1.00 89.00 145 VAL A O 1
ATOM 1148 N N . GLU A 1 146 ? 29.004 -3.994 -3.541 1.00 85.44 146 GLU A N 1
ATOM 1149 C CA . GLU A 1 146 ? 30.086 -4.979 -3.518 1.00 85.44 146 GLU A CA 1
ATOM 1150 C C . GLU A 1 146 ? 29.519 -6.385 -3.727 1.00 85.44 146 GLU A C 1
ATOM 1152 O O . GLU A 1 146 ? 28.585 -6.796 -3.036 1.00 85.44 146 GLU A O 1
ATOM 1157 N N . ALA A 1 147 ? 30.073 -7.130 -4.686 1.00 79.81 147 ALA A N 1
ATOM 1158 C CA . ALA A 1 147 ? 29.737 -8.535 -4.860 1.00 79.81 147 ALA A CA 1
ATOM 1159 C C . ALA A 1 147 ? 30.618 -9.408 -3.961 1.00 79.81 147 ALA A C 1
ATOM 1161 O O . ALA A 1 147 ? 31.837 -9.262 -3.938 1.00 79.81 147 ALA A O 1
ATOM 1162 N N . GLY A 1 148 ? 30.000 -10.356 -3.253 1.00 72.25 148 GLY A N 1
ATOM 1163 C CA . GLY A 1 148 ? 30.694 -11.321 -2.392 1.00 72.25 148 GLY A CA 1
ATOM 1164 C C . GLY A 1 148 ? 31.401 -12.462 -3.138 1.00 72.25 148 GLY A C 1
ATOM 1165 O O . GLY A 1 148 ? 31.663 -13.496 -2.533 1.00 72.25 148 GLY A O 1
ATOM 1166 N N . VAL A 1 149 ? 31.657 -12.321 -4.442 1.00 67.06 149 VAL A N 1
ATOM 1167 C CA . VAL A 1 149 ? 32.332 -13.340 -5.264 1.00 67.06 149 VAL A CA 1
ATOM 1168 C C . VAL A 1 149 ? 33.846 -13.099 -5.216 1.00 67.06 149 VAL A C 1
ATOM 1170 O O . VAL A 1 149 ? 34.283 -11.957 -5.101 1.00 67.06 149 VAL A O 1
ATOM 1173 N N . GLU A 1 150 ? 34.651 -14.166 -5.289 1.00 60.16 150 GLU A N 1
ATOM 1174 C CA . GLU A 1 150 ? 36.116 -14.155 -5.083 1.00 60.16 150 GLU A CA 1
ATOM 1175 C C . GLU A 1 150 ? 36.879 -13.107 -5.918 1.00 60.16 150 GLU A C 1
ATOM 1177 O O . GLU A 1 150 ? 37.927 -12.615 -5.494 1.00 60.16 150 GLU A O 1
ATOM 1182 N N . ASN A 1 151 ? 36.318 -12.685 -7.053 1.00 59.56 151 ASN A N 1
ATOM 1183 C CA . ASN A 1 151 ? 36.776 -11.518 -7.793 1.00 59.56 151 ASN A CA 1
ATOM 1184 C C . ASN A 1 151 ? 35.965 -10.301 -7.349 1.00 59.56 151 ASN A C 1
ATOM 1186 O O . ASN A 1 151 ? 34.782 -10.223 -7.665 1.00 59.56 151 ASN A O 1
ATOM 1190 N N . LYS A 1 152 ? 36.616 -9.369 -6.635 1.00 59.22 152 LYS A N 1
ATOM 1191 C CA . LYS A 1 152 ? 36.097 -8.093 -6.090 1.00 59.22 152 LYS A CA 1
ATOM 1192 C C . LYS A 1 152 ? 35.543 -7.140 -7.163 1.00 59.22 152 LYS A C 1
ATOM 1194 O O . LYS A 1 152 ? 35.988 -5.998 -7.298 1.00 59.22 152 LYS A O 1
ATOM 1199 N N . GLU A 1 153 ? 34.594 -7.600 -7.958 1.00 70.31 153 GLU A N 1
ATOM 1200 C CA . GLU A 1 153 ? 33.897 -6.792 -8.935 1.00 70.31 153 GLU A CA 1
ATOM 1201 C C . GLU A 1 153 ? 32.888 -5.912 -8.201 1.00 70.31 153 GLU A C 1
ATOM 1203 O O . GLU A 1 153 ? 32.069 -6.365 -7.397 1.00 70.31 153 GLU A O 1
ATOM 1208 N N . ARG A 1 154 ? 32.995 -4.607 -8.449 1.00 81.38 154 ARG A N 1
ATOM 1209 C CA . ARG A 1 154 ? 32.068 -3.609 -7.926 1.00 81.38 154 ARG A CA 1
ATOM 1210 C C . ARG A 1 154 ? 30.996 -3.360 -8.968 1.00 81.38 154 ARG A C 1
ATOM 1212 O O . ARG A 1 154 ? 31.310 -3.038 -10.114 1.00 81.38 154 ARG A O 1
ATOM 1219 N N . PHE A 1 155 ? 29.747 -3.454 -8.543 1.00 89.19 155 PHE A N 1
ATOM 1220 C CA . PHE A 1 155 ? 28.590 -3.056 -9.328 1.00 89.19 155 PHE A CA 1
ATOM 1221 C C . PHE A 1 155 ? 28.137 -1.660 -8.908 1.00 89.19 155 PHE A C 1
ATOM 1223 O O . PHE A 1 155 ? 28.531 -1.141 -7.864 1.00 89.19 155 PHE A O 1
ATOM 1230 N N . ALA A 1 156 ? 27.297 -1.052 -9.730 1.00 90.69 156 ALA A N 1
ATOM 1231 C CA . ALA A 1 156 ? 26.594 0.178 -9.422 1.00 90.69 156 ALA A CA 1
ATOM 1232 C C . ALA A 1 156 ? 25.097 0.010 -9.686 1.00 90.69 156 ALA A C 1
ATOM 1234 O O . ALA A 1 156 ? 24.710 -0.745 -10.580 1.00 90.69 156 ALA A O 1
ATOM 1235 N N . LEU A 1 157 ? 24.257 0.741 -8.953 1.00 92.06 157 LEU A N 1
ATOM 1236 C CA . LEU A 1 157 ? 22.851 0.892 -9.328 1.00 92.06 157 LEU A CA 1
ATOM 1237 C C . LEU A 1 157 ? 22.746 1.705 -10.623 1.00 92.06 157 LEU A C 1
ATOM 1239 O O . LEU A 1 157 ? 23.312 2.797 -10.731 1.00 92.06 157 LEU A O 1
ATOM 1243 N N . ALA A 1 158 ? 22.004 1.181 -11.596 1.00 90.88 158 ALA A N 1
ATOM 1244 C CA . ALA A 1 158 ? 21.720 1.879 -12.839 1.00 90.88 158 ALA A CA 1
ATOM 1245 C C . ALA A 1 158 ? 20.981 3.197 -12.558 1.00 90.88 158 ALA A C 1
ATOM 1247 O O . ALA A 1 158 ? 19.931 3.213 -11.919 1.00 90.88 158 ALA A O 1
ATOM 1248 N N . GLN A 1 159 ? 21.511 4.310 -13.070 1.00 89.94 159 GLN A N 1
ATOM 1249 C CA . GLN A 1 159 ? 20.849 5.619 -12.975 1.00 89.94 159 GLN A CA 1
ATOM 1250 C C . GLN A 1 159 ? 19.663 5.728 -13.937 1.00 89.94 159 GLN A C 1
ATOM 1252 O O . GLN A 1 159 ? 18.665 6.382 -13.650 1.00 89.94 159 GLN A O 1
ATOM 1257 N N . SER A 1 160 ? 19.784 5.091 -15.100 1.00 90.19 160 SER A N 1
ATOM 1258 C CA . SER A 1 160 ? 18.732 4.957 -16.102 1.00 90.19 160 SER A CA 1
ATOM 1259 C C . SER A 1 160 ? 19.044 3.755 -17.002 1.00 90.19 160 SER A C 1
ATOM 1261 O O . SER A 1 160 ? 20.209 3.357 -17.104 1.00 90.19 160 SER A O 1
ATOM 1263 N N . PRO A 1 161 ? 18.052 3.196 -17.714 1.00 92.38 161 PRO A N 1
ATOM 1264 C CA . PRO A 1 161 ? 18.278 2.102 -18.655 1.00 92.38 161 PRO A CA 1
ATOM 1265 C C . PRO A 1 161 ? 18.836 2.584 -20.008 1.00 92.38 161 PRO A C 1
ATOM 1267 O O . PRO A 1 161 ? 18.695 1.878 -20.998 1.00 92.38 161 PRO A O 1
ATOM 1270 N N . GLN A 1 162 ? 19.432 3.782 -20.100 1.00 91.25 162 GLN A N 1
ATOM 1271 C CA . GLN A 1 162 ? 19.773 4.435 -21.373 1.00 91.25 162 GLN A CA 1
ATOM 1272 C C . GLN A 1 162 ? 20.616 3.555 -22.311 1.00 91.25 162 GLN A C 1
ATOM 1274 O O . GLN A 1 162 ? 20.282 3.425 -23.489 1.00 91.25 162 GLN A O 1
ATOM 1279 N N . LEU A 1 163 ? 21.679 2.928 -21.796 1.00 90.94 163 LEU A N 1
ATOM 1280 C CA . LEU A 1 163 ? 22.531 2.042 -22.594 1.00 90.94 163 LEU A CA 1
ATOM 1281 C C . LEU A 1 163 ? 21.764 0.794 -23.053 1.00 90.94 163 LEU A C 1
ATOM 1283 O O . LEU A 1 163 ? 21.812 0.436 -24.227 1.00 90.94 163 LEU A O 1
ATOM 1287 N N . TYR A 1 164 ? 21.001 0.165 -22.156 1.00 94.31 164 TYR A N 1
ATOM 1288 C CA . TYR A 1 164 ? 20.195 -1.008 -22.498 1.00 94.31 164 TYR A CA 1
ATOM 1289 C C . TYR A 1 164 ? 19.109 -0.676 -23.515 1.00 94.31 164 TYR A C 1
ATOM 1291 O O . TYR A 1 164 ? 18.941 -1.422 -24.469 1.00 94.31 164 TYR A O 1
ATOM 1299 N N . LYS A 1 165 ? 18.442 0.477 -23.395 1.00 95.06 165 LYS A N 1
ATOM 1300 C CA . LYS A 1 165 ? 17.498 0.971 -24.402 1.00 95.06 165 LYS A CA 1
ATOM 1301 C C . LYS A 1 165 ? 18.152 1.012 -25.784 1.00 95.06 165 LYS A C 1
ATOM 1303 O O . LYS A 1 165 ? 17.559 0.529 -26.740 1.00 95.06 165 LYS A O 1
ATOM 1308 N N . GLN A 1 166 ? 19.366 1.555 -25.898 1.00 95.31 166 GLN A N 1
ATOM 1309 C CA . GLN A 1 166 ? 20.097 1.586 -27.170 1.00 95.31 166 GLN A CA 1
ATOM 1310 C C . GLN A 1 166 ? 20.454 0.178 -27.663 1.00 95.31 166 GLN A C 1
ATOM 1312 O O . GLN A 1 166 ? 20.270 -0.113 -28.842 1.00 95.31 166 GLN A O 1
ATOM 1317 N N . MET A 1 167 ? 20.900 -0.713 -26.773 1.00 96.06 167 MET A N 1
ATOM 1318 C CA . MET A 1 167 ? 21.177 -2.110 -27.124 1.00 96.06 167 MET A CA 1
ATOM 1319 C C . MET A 1 167 ? 19.927 -2.844 -27.622 1.00 96.06 167 MET A C 1
ATOM 1321 O O . MET A 1 167 ? 20.021 -3.585 -28.593 1.00 96.06 167 MET A O 1
ATOM 1325 N N . LEU A 1 168 ? 18.759 -2.614 -27.013 1.00 97.06 168 LEU A N 1
ATOM 1326 C CA . LEU A 1 168 ? 17.486 -3.197 -27.450 1.00 97.06 168 LEU A CA 1
ATOM 1327 C C . LEU A 1 168 ? 17.099 -2.697 -28.850 1.00 97.06 168 LEU A C 1
ATOM 1329 O O . LEU A 1 168 ? 16.690 -3.501 -29.686 1.00 97.06 168 LEU A O 1
ATOM 1333 N N . MET A 1 169 ? 17.315 -1.408 -29.148 1.00 96.50 169 MET A N 1
ATOM 1334 C CA . MET A 1 169 ? 17.117 -0.879 -30.506 1.00 96.50 169 MET A CA 1
ATOM 1335 C C . MET A 1 169 ? 18.035 -1.579 -31.519 1.00 96.50 169 MET A C 1
ATOM 1337 O O . MET A 1 169 ? 17.576 -1.992 -32.582 1.00 96.50 169 MET A O 1
ATOM 1341 N N . VAL A 1 170 ? 19.321 -1.757 -31.185 1.00 97.56 170 VAL A N 1
ATOM 1342 C CA . VAL A 1 170 ? 20.296 -2.471 -32.036 1.00 97.56 170 VAL A CA 1
ATOM 1343 C C . VAL A 1 170 ? 19.926 -3.950 -32.202 1.00 97.56 170 VAL A C 1
ATOM 1345 O O . VAL A 1 170 ? 20.103 -4.506 -33.282 1.00 97.56 170 VAL A O 1
ATOM 1348 N N . ALA A 1 171 ? 19.364 -4.576 -31.166 1.0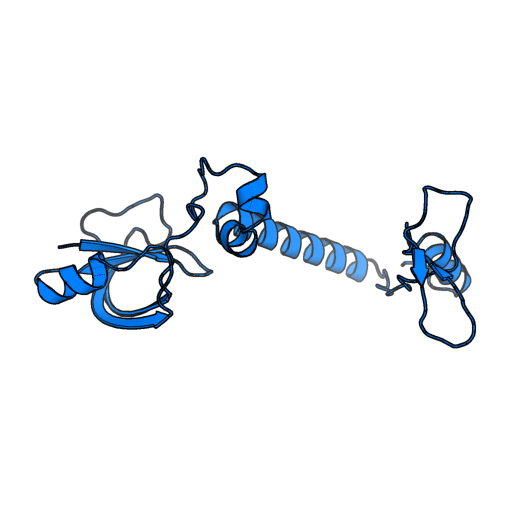0 97.19 171 ALA A N 1
ATOM 1349 C CA . ALA A 1 171 ? 18.893 -5.960 -31.184 1.00 97.19 171 ALA A CA 1
ATOM 1350 C C . ALA A 1 171 ? 17.595 -6.166 -31.991 1.00 97.19 171 ALA A C 1
ATOM 1352 O O . ALA A 1 171 ? 17.078 -7.280 -32.041 1.00 97.19 171 ALA A O 1
ATOM 1353 N N . GLY A 1 172 ? 17.062 -5.116 -32.624 1.00 96.00 172 GLY A N 1
ATOM 1354 C CA . GLY A 1 172 ? 15.871 -5.201 -33.463 1.00 96.00 172 GLY A CA 1
ATOM 1355 C C . GLY A 1 172 ? 14.554 -5.100 -32.697 1.00 96.00 172 GLY A C 1
ATOM 1356 O O . GLY A 1 172 ? 13.527 -5.517 -33.225 1.00 96.00 172 GLY A O 1
ATOM 1357 N N . ILE A 1 173 ? 14.553 -4.542 -31.480 1.00 95.94 173 ILE A N 1
ATOM 1358 C CA . ILE A 1 173 ? 13.329 -4.197 -30.742 1.00 95.94 173 ILE A CA 1
ATOM 1359 C C . ILE A 1 173 ? 13.011 -2.728 -31.051 1.00 95.94 173 ILE A C 1
ATOM 1361 O O . ILE A 1 173 ? 13.616 -1.841 -30.454 1.00 95.94 173 ILE A O 1
ATOM 1365 N N . PRO A 1 174 ? 12.093 -2.424 -31.986 1.00 90.94 174 PRO A N 1
ATOM 1366 C CA . PRO A 1 174 ? 11.889 -1.056 -32.471 1.00 90.94 174 PRO A CA 1
ATOM 1367 C C . PRO A 1 174 ? 11.131 -0.165 -31.477 1.00 90.94 174 PRO A C 1
ATOM 1369 O O . PRO A 1 174 ? 11.141 1.059 -31.614 1.00 90.94 174 PRO A O 1
ATOM 1372 N N . ARG A 1 175 ? 10.424 -0.768 -30.512 1.00 94.25 175 ARG A N 1
ATOM 1373 C CA . ARG A 1 175 ? 9.610 -0.092 -29.496 1.00 94.25 175 ARG A CA 1
ATOM 1374 C C . ARG A 1 175 ? 9.771 -0.818 -28.163 1.00 94.25 175 ARG A C 1
ATOM 1376 O O . ARG A 1 175 ? 9.271 -1.929 -28.004 1.00 94.25 175 ARG A O 1
ATOM 1383 N N . TYR A 1 176 ? 10.489 -0.175 -27.252 1.00 92.00 176 TYR A N 1
ATOM 1384 C CA . TYR A 1 176 ? 10.758 -0.592 -25.878 1.00 92.00 176 TYR A CA 1
ATOM 1385 C C . TYR A 1 176 ? 10.304 0.527 -24.943 1.00 92.00 176 TYR A C 1
ATOM 1387 O O . TYR A 1 176 ? 10.677 1.693 -25.234 1.00 92.00 176 TYR A O 1
#

Foldseek 3Di:
DDWDWDADLVGTAIEDEPPDVVCCVVVVPAAPPFDKDFDFDKDADPDFDPVGPNRRIHGHTPDMDGPGGDDHDPWDQEPDTPDDPVSCVVVVVSVCSRPVNSVVVVVVVVVVVVVVVVLVVVVADDDDDDQWAQDDDPDPDFDWDFDPDPPRGITTGDPDCVVVVVVCVVVVRVHD

pLDDT: mean 91.73, std 7.22, range [59.22, 98.62]

InterPro domains:
  IPR004364 Aminoacyl-tRNA synthetase, class II (D/K/N) [PF00152] (85-176)
  IPR012340 Nucleic acid-binding, OB-fold [G3DSA:2.40.50.140] (1-72)
  IPR012340 Nucleic acid-binding, OB-fold [SSF50249] (1-72)
  IPR045864 Class II Aminoacyl-tRNA synthetase/Biotinyl protein ligase (BPL) and lipoyl protein ligase (LPL) [G3DSA:3.30.930.10] (74-176)
  IPR045864 Class II Aminoacyl-tRNA synthetase/Biotinyl protein ligase (BPL) and lipoyl protein ligase (LPL) [SSF55681] (67-176)

Organism: NCBI:txid1234261

Secondary structure (DSSP, 8-state):
-EEEEEE-SS-EEEEEE-S-HHHHHHHHTSPTT-EEEEEEEEEE-SS--TTSTTTTEEEEEEEEEEEEPPPPPSS--SSS----HHHHHHTHHHHTTSHHHHHHHHHHHHHHHHHHHHHHHTT-------SEE---SSSSPP-EEE--SSS-PEEEE-S-SHHHHHHHHHTT-S--

Sequence (176 aa):
MCFVDLADFYGLVQVAVVNQPELVKKFGSLPRETLVEVNGIVQLRKDPNPSLASGKVEIVLDNFTVVSASALSPIVVENKTDALEEVRLRHRYLDLRRPSMQDMLRFRAKTLSVIRKFLESNNFLEVETPILVRPSIEGAAPYLVEAGVENKERFALAQSPQLYKQMLMVAGIPRY